Protein 1EAZ (pdb70)

Radius of gyration: 12.67 Å; Cα contacts (8 Å, |Δi|>4): 196; chains: 1; bounding box: 33×29×30 Å

B-factor: mean 29.65, std 12.25, range [13.37, 85.99]

Nearest PDB structures (foldseek):
  1eaz-assembly1_A  TM=1.010E+00  e=1.472E-19  Homo sapiens
  1fao-assembly1_A  TM=9.431E-01  e=2.900E-09  Homo sapiens
  1fb8-assembly1_A  TM=9.472E-01  e=2.540E-08  Homo sapiens
  2yry-assembly1_A  TM=8.833E-01  e=1.923E-08  Homo sapiens
  2coa-assembly1_A  TM=7.766E-01  e=2.877E-06  Homo sapiens

CATH classification: 2.30.29.30

Organism: Homo sapiens (NCBI:txid9606)

InterPro domains:
  IPR001849 Pleckstrin homology domain [PF00169] (10-112)
  IPR001849 Pleckstrin homology domain [PF00169] (192-288)
  IPR001849 Pleckstrin homology domain [PS50003] (7-112)
  IPR001849 Pleckstrin homology domain [PS50003] (191-289)
  IPR001849 Pleckstrin homology domain [SM00233] (8-114)
  IPR001849 Pleckstrin homology domain [SM00233] (192-291)
  IPR011993 PH-like domain superfamily [G3DSA:2.30.29.30] (9-110)
  IPR011993 PH-like domain superfamily [G3DSA:2.30.29.30] (180-303)
  IPR051707 Phosphoinositide-Interacting Signal Transduction Regulators [PTHR14336] (1-33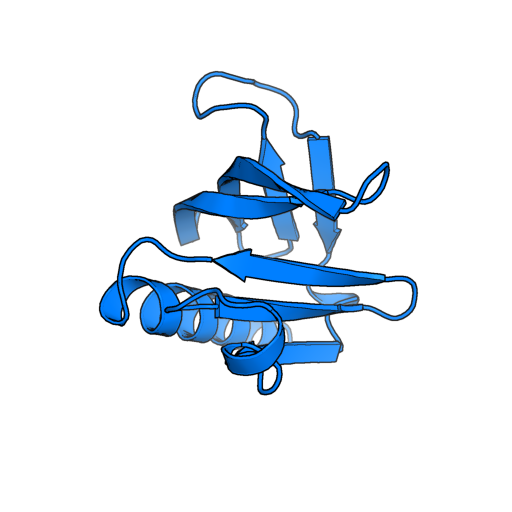2)

Structure (mmCIF, N/CA/C/O backbone):
data_1EAZ
#
_entry.id   1EAZ
#
_cell.length_a   65.017
_cell.length_b   102.796
_cell.length_c   41.471
_cell.angle_alpha   90.00
_cell.angle_beta   90.00
_cell.angle_gamma   90.00
#
_symmetry.space_group_name_H-M   'C 2 2 21'
#
loop_
_entity.id
_entity.type
_entity.pdbx_description
1 polymer 'TANDEM PH DOMAIN CONTAINING PROTEIN-1'
2 non-polymer 'CITR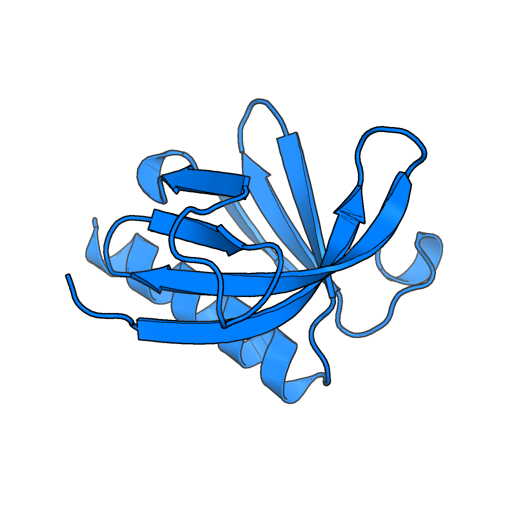IC ACID'
3 water water
#
loop_
_atom_site.group_PDB
_atom_site.id
_atom_site.type_symbol
_atom_site.label_atom_id
_atom_site.label_alt_id
_atom_site.label_comp_id
_atom_site.label_asym_id
_atom_site.label_entity_id
_atom_site.label_seq_id
_atom_site.pdbx_PDB_ins_code
_atom_site.Cartn_x
_atom_site.Cartn_y
_atom_site.Cartn_z
_atom_site.occupancy
_atom_site.B_iso_or_equiv
_atom_site.auth_seq_id
_atom_site.auth_comp_id
_atom_site.auth_asym_id
_atom_site.auth_atom_id
_atom_site.pdbx_PDB_model_num
ATOM 1 N N . SER A 1 12 ? 5.581 5.884 16.623 1.00 56.83 190 SER A N 1
ATOM 2 C CA . SER A 1 12 ? 5.697 6.493 15.301 1.00 54.92 190 SER A CA 1
ATOM 3 C C . SER A 1 12 ? 5.771 8.009 15.423 1.00 52.39 190 SER A C 1
ATOM 4 O O . SER A 1 12 ? 5.486 8.783 14.504 1.00 53.89 190 SER A O 1
ATOM 7 N N . ALA A 1 13 ? 6.174 8.480 16.612 1.00 48.06 191 ALA A N 1
ATOM 8 C CA . ALA A 1 13 ? 6.341 9.931 16.713 1.00 44.64 191 ALA A CA 1
ATOM 9 C C . ALA A 1 13 ? 7.592 10.385 15.955 1.00 40.31 191 ALA A C 1
ATOM 10 O O . ALA A 1 13 ? 8.428 9.611 15.479 1.00 38.28 191 ALA A O 1
ATOM 12 N N . VAL A 1 14 ? 7.642 11.714 15.875 1.00 35.39 192 VAL A N 1
ATOM 13 C CA . VAL A 1 14 ? 8.750 12.347 15.156 1.00 30.87 192 VAL A CA 1
ATOM 14 C C . VAL A 1 14 ? 10.049 12.221 15.932 1.00 28.92 192 VAL A C 1
ATOM 15 O O . VAL A 1 14 ? 10.139 12.458 17.144 1.00 32.58 192 VAL A O 1
ATOM 19 N N . ILE A 1 15 ? 11.100 11.834 15.218 1.00 25.18 193 ILE A N 1
ATOM 20 C CA . ILE A 1 15 ? 12.425 11.753 15.824 1.00 23.78 193 ILE A CA 1
ATOM 21 C C . ILE A 1 15 ? 13.184 13.072 15.651 1.00 22.70 193 ILE A C 1
ATOM 22 O O . ILE A 1 15 ? 13.854 13.528 16.574 1.00 25.07 193 ILE A O 1
ATOM 27 N N . LYS A 1 16 ? 13.059 13.653 14.457 1.00 20.73 194 LYS A N 1
ATOM 28 C CA . LYS A 1 16 ? 13.737 14.904 14.133 1.00 19.35 194 LYS A CA 1
ATOM 29 C C . LYS A 1 16 ? 12.948 15.626 13.044 1.00 17.19 194 LYS A C 1
ATOM 30 O O . LYS A 1 16 ? 12.458 14.992 12.109 1.00 18.78 194 LYS A O 1
ATOM 36 N N . ALA A 1 17 ? 12.855 16.932 13.187 1.00 16.97 195 ALA A N 1
ATOM 37 C CA . ALA A 1 17 ? 12.206 17.762 12.181 1.00 16.27 195 ALA A CA 1
ATOM 38 C C . ALA A 1 17 ? 12.879 19.113 12.108 1.00 16.30 195 ALA A C 1
ATOM 39 O O . ALA A 1 17 ? 13.410 19.639 13.091 1.00 19.74 195 ALA A O 1
ATOM 41 N N . GLY A 1 18 ? 12.843 19.679 10.897 1.00 15.89 196 GLY A N 1
ATOM 42 C CA . GLY A 1 18 ? 13.455 21.006 10.717 1.00 15.50 196 GLY A CA 1
ATOM 43 C C . GLY A 1 18 ? 13.569 21.336 9.252 1.00 13.96 196 GLY A C 1
ATOM 44 O O . GLY A 1 18 ? 13.456 20.449 8.386 1.00 14.30 196 GLY A O 1
ATOM 45 N N . TYR A 1 19 ? 13.871 22.602 8.981 1.00 14.45 197 TYR A N 1
ATOM 46 C CA . TYR A 1 19 ? 14.065 23.034 7.613 1.00 15.24 197 TYR A CA 1
ATOM 47 C C . TYR A 1 19 ? 15.477 22.692 7.116 1.00 15.32 197 TYR A C 1
ATOM 48 O O . TYR A 1 19 ? 16.459 22.856 7.850 1.00 15.55 197 TYR A O 1
ATOM 57 N N . CYS A 1 20 ? 15.550 22.260 5.853 1.00 14.92 198 CYS A N 1
ATOM 58 C CA . CYS A 1 20 ? 16.806 22.089 5.145 1.00 14.92 198 CYS A CA 1
ATOM 59 C C . CYS A 1 20 ? 16.569 22.613 3.724 1.00 15.35 198 CYS A C 1
ATOM 60 O O . CYS A 1 20 ? 15.409 22.792 3.334 1.00 17.54 198 CYS A O 1
ATOM 63 N N . VAL A 1 21 ? 17.595 22.848 2.956 1.00 15.86 199 VAL A N 1
ATOM 64 C CA . VAL A 1 21 ? 17.408 23.328 1.576 1.00 15.32 199 VAL A CA 1
ATOM 65 C C . VAL A 1 21 ? 17.847 22.217 0.642 1.00 16.35 199 VAL A C 1
ATOM 66 O O . VAL A 1 21 ? 18.961 21.687 0.711 1.00 17.31 199 VAL A O 1
ATOM 73 N N . LYS A 1 22 ? 16.936 21.783 -0.218 1.00 16.07 200 LYS A N 1
ATOM 74 C CA . LYS A 1 22 ? 17.176 20.584 -1.043 1.00 16.73 200 LYS A CA 1
ATOM 75 C C . LYS A 1 22 ? 17.145 20.934 -2.509 1.00 16.33 200 LYS A C 1
ATOM 76 O O . LYS A 1 22 ? 16.517 21.908 -2.951 1.00 17.08 200 LYS A O 1
ATOM 82 N N . GLN A 1 23 ? 17.831 20.133 -3.294 1.00 15.66 201 GLN A N 1
ATOM 83 C CA . GLN A 1 23 ? 17.895 20.351 -4.730 1.00 15.70 201 GLN A CA 1
ATOM 84 C C . GLN A 1 23 ? 16.654 19.805 -5.416 1.00 17.09 201 GLN A C 1
ATOM 85 O O . GLN A 1 23 ? 16.198 18.680 -5.130 1.00 19.12 201 GLN A O 1
ATOM 91 N N . GLY A 1 24 ? 16.110 20.616 -6.313 1.00 19.33 202 GLY A N 1
ATOM 92 C CA . GLY A 1 24 ? 14.870 20.254 -7.016 1.00 23.01 202 GLY A CA 1
ATOM 93 C C . GLY A 1 24 ? 15.172 19.543 -8.312 1.00 26.26 202 GLY A C 1
ATOM 94 O O . GLY A 1 24 ? 16.261 19.684 -8.879 1.00 36.17 202 GLY A O 1
ATOM 95 N N . ALA A 1 25 ? 14.236 18.739 -8.772 1.00 28.02 203 ALA A N 1
ATOM 96 C CA . ALA A 1 25 ? 14.519 17.979 -9.991 1.00 30.54 203 ALA A CA 1
ATOM 97 C C . ALA A 1 25 ? 14.293 18.809 -11.266 1.00 31.63 203 ALA A C 1
ATOM 98 O O . ALA A 1 25 ? 14.993 18.534 -12.245 1.00 36.71 203 ALA A O 1
ATOM 100 N N . VAL A 1 26 ? 13.365 19.762 -11.273 1.00 30.97 204 VAL A N 1
ATOM 101 C CA . VAL A 1 26 ? 12.943 20.349 -12.551 1.00 32.03 204 VAL A CA 1
ATOM 102 C C . VAL A 1 26 ? 14.088 21.087 -13.239 1.00 29.36 204 VAL A C 1
ATOM 103 O O . VAL A 1 26 ? 14.389 20.921 -14.416 1.00 35.33 204 VAL A O 1
ATOM 107 N N . MET A 1 27 ? 14.772 21.937 -12.506 1.00 25.09 205 MET A N 1
ATOM 108 C CA . MET A 1 27 ? 15.844 22.769 -13.035 1.00 21.04 205 MET A CA 1
ATOM 109 C C . MET A 1 27 ? 17.053 22.751 -12.102 1.00 19.16 205 MET A C 1
ATOM 110 O O . MET A 1 27 ? 18.008 23.542 -12.286 1.00 19.75 205 MET A O 1
ATOM 115 N N . LYS A 1 28 ? 17.064 21.920 -11.067 1.00 19.57 206 LYS A N 1
ATOM 116 C CA . LYS A 1 28 ? 18.138 21.774 -10.103 1.00 20.94 206 LYS A CA 1
ATOM 117 C C . LYS A 1 28 ? 18.399 23.025 -9.276 1.00 19.57 206 LYS A C 1
ATOM 118 O O . LYS A 1 28 ? 19.533 23.315 -8.852 1.00 21.42 206 LYS A O 1
ATOM 124 N N . ASN A 1 29 ? 17.312 23.771 -9.011 1.00 17.51 207 ASN A N 1
ATOM 125 C CA . ASN A 1 29 ? 17.393 24.862 -8.026 1.00 16.08 207 ASN A CA 1
ATOM 126 C C . ASN A 1 29 ? 17.248 24.301 -6.622 1.00 17.69 207 ASN A C 1
ATOM 127 O O . ASN A 1 29 ? 16.945 23.129 -6.411 1.00 22.08 207 ASN A O 1
ATOM 132 N N . TRP A 1 30 ? 17.500 25.171 -5.645 1.00 18.51 208 TRP A N 1
ATOM 133 C CA . TRP A 1 30 ? 17.549 24.756 -4.253 1.00 18.10 208 TRP A CA 1
ATOM 134 C C . TRP A 1 30 ? 16.403 25.431 -3.517 1.00 18.79 208 TRP A C 1
ATOM 135 O O . TRP A 1 30 ? 16.189 26.639 -3.710 1.00 24.72 208 TRP A O 1
ATOM 146 N N . LYS A 1 31 ? 15.684 24.654 -2.730 1.00 19.05 209 LYS A N 1
ATOM 147 C CA . LYS A 1 31 ? 14.526 25.200 -2.045 1.00 21.22 209 LYS A CA 1
ATOM 148 C C . LYS A 1 31 ? 14.430 24.767 -0.600 1.00 18.50 209 LYS A C 1
ATOM 149 O O . LYS A 1 31 ? 14.674 23.616 -0.277 1.00 16.89 209 LYS A O 1
ATOM 157 N N . ARG A 1 32 ? 14.038 25.729 0.235 1.00 17.98 210 ARG A N 1
ATOM 158 C CA . ARG A 1 32 ? 13.842 25.381 1.652 1.00 17.79 210 ARG A CA 1
ATOM 159 C C . ARG A 1 32 ? 12.579 24.575 1.844 1.00 16.62 210 ARG A C 1
ATOM 160 O O . ARG A 1 32 ? 11.504 25.021 1.412 1.00 20.55 210 ARG A O 1
ATOM 168 N N . ARG A 1 33 ? 12.730 23.385 2.451 1.00 15.34 211 ARG A N 1
ATOM 169 C CA . ARG A 1 33 ? 11.607 22.499 2.709 1.00 15.17 211 ARG A CA 1
ATOM 170 C C . ARG A 1 33 ? 11.698 22.015 4.152 1.00 14.69 211 ARG A C 1
ATOM 171 O O . ARG A 1 33 ? 12.769 22.016 4.755 1.00 15.04 211 ARG A O 1
ATOM 179 N N . TYR A 1 34 ? 10.550 21.608 4.707 1.00 15.01 212 TYR A N 1
ATOM 180 C CA . TYR A 1 34 ? 10.503 21.141 6.088 1.00 14.62 212 TYR A CA 1
ATOM 181 C C . TYR A 1 34 ? 10.615 19.626 6.119 1.00 14.04 212 TYR A C 1
ATOM 182 O O . TYR A 1 34 ? 9.752 18.950 5.564 1.00 16.28 212 TYR A O 1
ATOM 191 N N . PHE A 1 35 ? 11.670 19.135 6.715 1.00 14.27 213 PHE A N 1
ATOM 192 C CA . PHE A 1 35 ? 11.927 17.693 6.770 1.00 14.15 213 PHE A CA 1
ATOM 193 C C . PHE A 1 35 ? 11.453 17.106 8.102 1.00 14.31 213 PHE A C 1
ATOM 194 O O . PHE A 1 35 ? 11.544 17.760 9.145 1.00 16.58 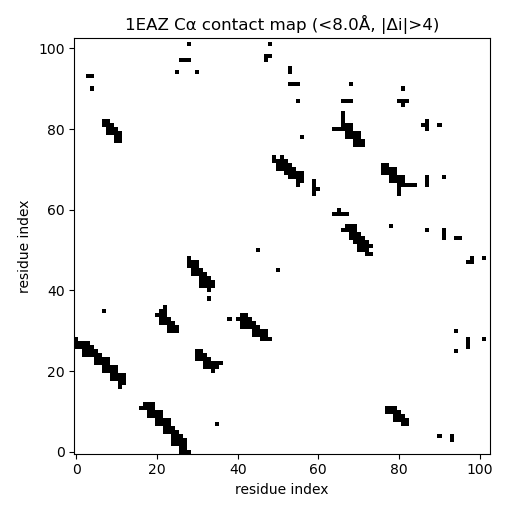213 PHE A O 1
ATOM 202 N N . GLN A 1 36 ? 10.972 15.863 8.043 1.00 15.31 214 GLN A N 1
ATOM 203 C CA . GLN A 1 36 ? 10.450 15.152 9.186 1.00 16.72 214 GLN A CA 1
ATOM 204 C C . GLN A 1 36 ? 10.858 13.683 9.143 1.00 16.94 214 GLN A C 1
ATOM 205 O O . GLN A 1 36 ? 10.530 13.027 8.146 1.00 19.61 214 GLN A O 1
ATOM 216 N N . LEU A 1 37 ? 11.536 13.221 10.167 1.00 17.75 215 LEU A N 1
ATOM 217 C CA . LEU A 1 37 ? 11.959 11.828 10.274 1.00 18.02 215 LEU A CA 1
ATOM 218 C C . LEU A 1 37 ? 11.168 11.156 11.364 1.00 19.64 215 LEU A C 1
ATOM 219 O O . LEU A 1 37 ? 11.073 11.704 12.467 1.00 21.34 215 LEU A O 1
ATOM 224 N N . ASP A 1 38 ? 10.608 9.996 11.063 1.00 21.87 216 ASP A N 1
ATOM 225 C CA . ASP A 1 38 ? 10.039 9.159 12.119 1.00 25.38 216 ASP A CA 1
ATOM 226 C C . ASP A 1 38 ? 10.658 7.761 12.019 1.00 26.69 216 ASP A C 1
ATOM 227 O O . ASP A 1 38 ? 11.633 7.588 11.308 1.00 26.09 216 ASP A O 1
ATOM 232 N N . GLU A 1 39 ? 10.077 6.803 12.744 1.00 29.59 217 GLU A N 1
ATOM 233 C CA . GLU A 1 39 ? 10.807 5.517 12.788 1.00 31.83 217 GLU A CA 1
ATOM 234 C C . GLU A 1 39 ? 10.824 4.788 11.454 1.00 30.96 217 GLU A C 1
ATOM 235 O O . GLU A 1 39 ? 11.635 3.858 11.308 1.00 32.47 217 GLU A O 1
ATOM 244 N N . ASN A 1 40 ? 9.960 5.156 10.502 1.00 29.91 218 ASN A N 1
ATOM 245 C CA . ASN A 1 40 ? 9.867 4.389 9.255 1.00 30.36 218 ASN A CA 1
ATOM 246 C C . ASN A 1 40 ? 10.130 5.172 7.993 1.00 25.95 218 ASN A C 1
ATOM 247 O O . ASN A 1 40 ? 10.330 4.597 6.933 1.00 25.15 218 ASN A O 1
ATOM 252 N N . THR A 1 41 ? 10.087 6.513 8.074 1.00 23.80 219 THR A N 1
ATOM 253 C CA . THR A 1 41 ? 10.149 7.349 6.904 1.00 22.33 219 THR A CA 1
ATOM 254 C C . THR A 1 41 ? 10.894 8.667 7.184 1.00 19.30 219 THR A C 1
ATOM 255 O O . THR A 1 41 ? 10.939 9.145 8.310 1.00 20.69 219 THR A O 1
ATOM 259 N N . ILE A 1 42 ? 11.439 9.236 6.092 1.00 18.70 220 ILE A N 1
ATOM 260 C CA . ILE A 1 42 ? 11.786 10.641 6.112 1.00 18.69 220 ILE A CA 1
ATOM 261 C C . ILE A 1 42 ? 11.033 11.286 4.963 1.00 19.99 220 ILE A C 1
ATOM 262 O O . ILE A 1 42 ? 11.042 10.828 3.820 1.00 21.22 220 ILE A O 1
ATOM 267 N N . GLY A 1 43 ? 10.326 12.366 5.294 1.00 20.37 221 GLY A N 1
ATOM 268 C CA . GLY A 1 43 ? 9.554 13.075 4.265 1.00 21.16 221 GLY A CA 1
ATOM 269 C C . GLY A 1 43 ? 9.836 14.559 4.353 1.00 18.54 221 GLY A C 1
ATOM 270 O O . GLY A 1 43 ? 10.420 15.082 5.327 1.00 19.01 221 GLY A O 1
ATOM 271 N N . TYR A 1 44 ? 9.420 15.256 3.300 1.00 16.85 222 TYR A N 1
ATOM 272 C CA . TYR A 1 44 ? 9.521 16.715 3.374 1.00 16.44 222 TYR A CA 1
ATOM 273 C C . TYR A 1 44 ? 8.221 17.337 2.875 1.00 16.89 222 TYR A C 1
ATOM 274 O O . TYR A 1 44 ? 7.472 16.733 2.096 1.00 18.99 222 TYR A O 1
ATOM 283 N N . PHE A 1 45 ? 8.032 18.539 3.410 1.00 16.71 223 PHE A N 1
ATOM 284 C CA . PHE A 1 45 ? 6.815 19.317 3.249 1.00 18.24 223 PHE A CA 1
ATOM 285 C C . PHE A 1 45 ? 7.150 20.714 2.737 1.00 18.27 223 PHE A C 1
ATOM 286 O O . PHE A 1 45 ? 8.282 21.196 2.909 1.00 18.50 223 PHE A O 1
ATOM 294 N N . LYS A 1 46 ? 6.182 21.362 2.119 1.00 20.33 224 LYS A N 1
ATOM 295 C CA . LYS A 1 46 ? 6.418 22.744 1.661 1.00 22.12 224 LYS A CA 1
ATOM 296 C C . LYS A 1 46 ? 6.867 23.664 2.796 1.00 23.32 224 LYS A C 1
ATOM 297 O O . LYS A 1 46 ? 7.748 24.515 2.608 1.00 25.85 224 LYS A O 1
ATOM 303 N N . SER A 1 47 ? 6.266 23.494 3.976 1.00 22.08 225 SER A N 1
ATOM 304 C CA . SER A 1 47 ? 6.580 24.242 5.195 1.00 23.74 225 SER A CA 1
ATOM 305 C C . SER A 1 47 ? 6.133 23.436 6.398 1.00 24.03 225 SER A C 1
ATOM 306 O O . SER A 1 47 ? 5.515 22.364 6.281 1.00 23.46 225 SER A O 1
ATOM 3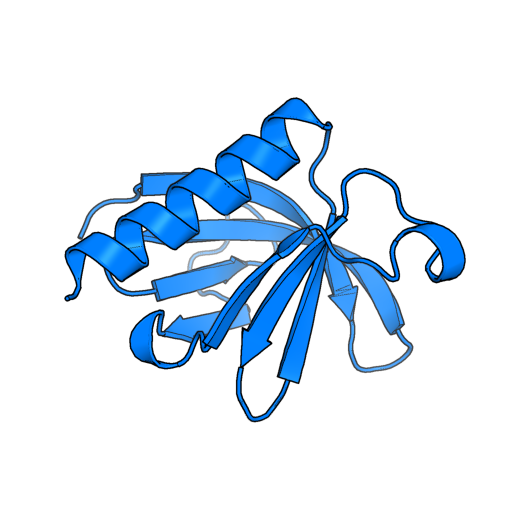09 N N . GLU A 1 48 ? 6.425 23.958 7.584 1.00 24.05 226 GLU A N 1
ATOM 310 C CA . GLU A 1 48 ? 6.026 23.313 8.818 1.00 24.93 226 GLU A CA 1
ATOM 311 C C . GLU A 1 48 ? 4.521 23.276 9.011 1.00 26.76 226 GLU A C 1
ATOM 312 O O . GLU A 1 48 ? 3.992 22.510 9.827 1.00 31.39 226 GLU A O 1
ATOM 318 N N . LEU A 1 49 ? 3.774 24.103 8.271 1.00 28.94 227 LEU A N 1
ATOM 319 C CA . LEU A 1 49 ? 2.335 24.162 8.478 1.00 31.01 227 LEU A CA 1
ATOM 320 C C . LEU A 1 49 ? 1.570 23.102 7.707 1.00 30.69 227 LEU A C 1
ATOM 321 O O . LEU A 1 49 ? 0.465 22.756 8.135 1.00 33.63 227 LEU A O 1
ATOM 326 N N . GLU A 1 50 ? 2.165 22.640 6.609 1.00 29.16 228 GLU A N 1
ATOM 327 C CA . GLU A 1 50 ? 1.422 21.759 5.708 1.00 30.92 228 GLU A CA 1
ATOM 328 C C . GLU A 1 50 ? 1.085 20.416 6.336 1.00 32.97 228 GLU A C 1
ATOM 329 O O . GLU A 1 50 ? 1.863 19.800 7.068 1.00 33.36 228 GLU A O 1
ATOM 339 N N . LYS A 1 51 ? -0.134 19.961 6.017 1.00 33.57 229 LYS A N 1
ATOM 340 C CA . LYS A 1 51 ? -0.531 18.685 6.603 1.00 36.41 229 LYS A CA 1
ATOM 341 C C . LYS A 1 51 ? -0.018 17.526 5.770 1.00 33.58 229 LYS A C 1
ATOM 342 O O . LYS A 1 51 ? 0.271 16.460 6.309 1.00 37.12 229 LYS A O 1
ATOM 348 N N . GLU A 1 52 ? 0.093 17.714 4.466 1.00 30.84 230 GLU A N 1
ATOM 349 C CA . GLU A 1 52 ? 0.481 16.612 3.592 1.00 31.89 230 GLU A CA 1
ATOM 350 C C . GLU A 1 52 ? 1.893 16.810 3.066 1.00 28.41 230 GLU A C 1
ATOM 351 O O . GLU A 1 52 ? 2.191 17.917 2.654 1.00 27.47 230 GLU A O 1
ATOM 357 N N . PRO A 1 53 ? 2.724 15.776 3.079 1.00 26.68 231 PRO A N 1
ATOM 358 C CA . PRO A 1 53 ? 4.080 15.952 2.542 1.00 23.82 231 PRO A CA 1
ATOM 359 C C . PRO A 1 53 ? 4.126 16.031 1.017 1.00 24.10 231 PRO A C 1
ATOM 360 O O . PRO A 1 53 ? 3.219 15.600 0.300 1.00 29.95 231 PRO A O 1
ATOM 364 N N . LEU A 1 54 ? 5.217 16.595 0.509 1.00 22.66 232 LEU A N 1
ATOM 365 C CA . LEU A 1 54 ? 5.506 16.603 -0.926 1.00 22.49 232 LEU A CA 1
ATOM 366 C C . LEU A 1 54 ? 6.045 15.248 -1.335 1.00 22.14 232 LEU A C 1
ATOM 367 O O . LEU A 1 54 ? 5.766 14.747 -2.431 1.00 24.82 232 LEU A O 1
ATOM 372 N N . ARG A 1 55 ? 6.846 14.642 -0.465 1.00 21.35 233 ARG A N 1
ATOM 373 C CA . ARG A 1 55 ? 7.417 13.321 -0.768 1.00 21.94 233 ARG A CA 1
ATOM 374 C C . ARG A 1 55 ? 7.699 12.574 0.527 1.00 19.89 233 ARG A C 1
ATOM 375 O O . ARG A 1 55 ? 8.128 13.220 1.488 1.00 20.49 233 ARG A O 1
ATOM 383 N N . VAL A 1 56 ? 7.472 11.267 0.522 1.00 21.05 234 VAL A N 1
ATOM 384 C CA . VAL A 1 56 ? 7.872 10.405 1.627 1.00 21.92 234 VAL A CA 1
ATOM 385 C C . VAL A 1 56 ? 8.869 9.399 1.122 1.00 21.67 234 VAL A C 1
ATOM 386 O O . VAL A 1 56 ? 8.628 8.783 0.061 1.00 26.32 234 VAL A O 1
ATOM 390 N N . ILE A 1 57 ? 9.955 9.258 1.843 1.00 20.34 235 ILE A N 1
ATOM 391 C CA . ILE A 1 57 ? 10.983 8.285 1.499 1.00 21.05 235 ILE A CA 1
ATOM 392 C C . ILE A 1 57 ? 10.995 7.227 2.583 1.00 20.54 235 ILE A C 1
ATOM 393 O O . ILE A 1 57 ? 11.367 7.460 3.730 1.00 22.45 235 ILE A O 1
ATOM 398 N N . PRO A 1 58 ? 10.604 6.016 2.289 1.00 23.14 236 PRO A N 1
ATOM 399 C CA . PRO A 1 58 ? 10.696 4.955 3.291 1.00 23.97 236 PRO A CA 1
ATOM 400 C C . PRO A 1 58 ? 12.165 4.683 3.629 1.00 23.18 236 PRO A C 1
ATOM 401 O O . PRO A 1 58 ? 13.033 4.579 2.769 1.00 22.92 236 PRO A O 1
ATOM 405 N N . LEU A 1 59 ? 12.500 4.571 4.905 1.00 23.30 237 LEU A N 1
ATOM 406 C CA . LEU A 1 59 ? 13.882 4.353 5.308 1.00 22.75 237 LEU A CA 1
ATOM 407 C C . LEU A 1 59 ? 14.395 3.040 4.758 1.00 22.07 237 LEU A C 1
ATOM 408 O O . LEU A 1 59 ? 15.593 2.916 4.526 1.00 22.91 237 LEU A O 1
ATOM 413 N N . LYS A 1 60 ? 13.513 2.036 4.550 1.00 23.47 238 LYS A N 1
ATOM 414 C CA . LYS A 1 60 ? 13.946 0.760 4.004 1.00 24.93 238 LYS A CA 1
ATOM 415 C C . LYS A 1 60 ? 14.478 0.890 2.580 1.00 23.62 238 LYS A C 1
ATOM 416 O O . LYS A 1 60 ? 15.178 0.000 2.110 1.00 25.29 238 LYS A O 1
ATOM 424 N N . GLU A 1 61 ? 14.167 2.007 1.920 1.00 24.02 239 GLU A N 1
ATOM 425 C CA . GLU A 1 61 ? 14.629 2.259 0.555 1.00 23.02 239 GLU A CA 1
ATOM 426 C C . GLU A 1 61 ? 15.877 3.125 0.565 1.00 22.35 239 GLU A C 1
ATOM 427 O O . GLU A 1 61 ? 16.390 3.468 -0.508 1.00 23.15 239 GLU A O 1
ATOM 433 N N . VAL A 1 62 ? 16.370 3.477 1.753 1.00 22.16 240 VAL A N 1
ATOM 434 C CA . VAL A 1 62 ? 17.592 4.300 1.847 1.00 20.78 240 VAL A CA 1
ATOM 435 C C . VAL A 1 62 ? 18.835 3.391 1.892 1.00 22.35 240 VAL A C 1
ATOM 436 O O . VAL A 1 62 ? 19.015 2.617 2.830 1.00 24.58 240 VAL A O 1
ATOM 440 N N . HIS A 1 63 ? 19.662 3.497 0.858 1.00 22.88 241 HIS A N 1
ATOM 441 C CA . HIS A 1 63 ? 20.864 2.686 0.749 1.00 24.02 241 HIS A CA 1
ATOM 442 C C . HIS A 1 63 ? 22.004 3.345 1.505 1.00 25.03 241 HIS A C 1
ATOM 443 O O . HIS A 1 63 ? 22.837 2.658 2.096 1.00 28.89 241 HIS A O 1
ATOM 450 N N . LYS A 1 64 ? 22.088 4.679 1.525 1.00 24.57 242 LYS A N 1
ATOM 451 C CA . LYS A 1 64 ? 23.098 5.432 2.263 1.00 24.90 242 LYS A CA 1
ATOM 452 C C . LYS A 1 64 ? 22.553 6.771 2.713 1.00 21.68 242 LYS A C 1
ATOM 453 O O . LYS A 1 64 ? 21.742 7.384 1.979 1.00 21.96 242 LYS A O 1
ATOM 459 N N . VAL A 1 65 ? 22.993 7.245 3.868 1.00 20.61 243 VAL A N 1
ATOM 460 C CA . VAL A 1 65 ? 22.815 8.635 4.279 1.00 20.85 243 VAL A CA 1
ATOM 461 C C . VAL A 1 65 ? 24.171 9.107 4.775 1.00 21.31 243 VAL A C 1
ATOM 462 O O . VAL A 1 65 ? 24.813 8.510 5.652 1.00 24.65 243 VAL A O 1
ATOM 469 N N . GLN A 1 66 ? 24.671 10.190 4.177 1.00 21.27 244 GLN A N 1
ATOM 470 C CA . GLN A 1 66 ? 26.069 10.523 4.429 1.00 22.78 244 GLN A CA 1
ATOM 471 C C . GLN A 1 66 ? 26.365 11.933 3.940 1.00 22.13 244 GLN A C 1
ATOM 472 O O . GLN A 1 66 ? 25.626 12.506 3.139 1.00 21.20 244 GLN A O 1
ATOM 478 N N . GLU A 1 67 ? 27.475 12.498 4.390 1.00 23.01 245 GLU A N 1
ATOM 479 C CA . GLU A 1 67 ? 27.972 13.741 3.839 1.00 23.76 245 GLU A CA 1
ATOM 480 C C . GLU A 1 67 ? 28.158 13.625 2.326 1.00 25.04 245 GLU A C 1
ATOM 481 O O . GLU A 1 67 ? 28.645 12.602 1.839 1.00 27.71 245 GLU A O 1
ATOM 492 N N . CYS A 1 68 ? 27.802 14.684 1.591 1.00 25.16 246 CYS A N 1
ATOM 493 C CA . CYS A 1 68 ? 27.887 14.569 0.136 1.00 26.20 246 CYS A CA 1
ATOM 494 C C . CYS A 1 68 ? 29.288 14.937 -0.317 1.00 27.99 246 CYS A C 1
ATOM 495 O O . CYS A 1 68 ? 29.767 16.063 -0.127 1.00 32.42 246 CYS A O 1
ATOM 498 N N . LYS A 1 69 ? 30.009 13.988 -0.934 1.00 30.69 247 LYS A N 1
ATOM 499 C CA . LYS A 1 69 ? 31.387 14.289 -1.330 1.00 34.72 247 LYS A CA 1
ATOM 500 C C . LYS A 1 69 ? 31.466 15.247 -2.518 1.00 36.20 247 LYS A C 1
ATOM 501 O O . LYS A 1 69 ? 32.541 15.684 -2.911 1.00 40.58 247 LYS A O 1
ATOM 507 N N . GLN A 1 70 ? 30.334 15.607 -3.110 1.00 36.37 248 GLN A N 1
ATOM 508 C CA . GLN A 1 70 ? 30.261 16.518 -4.245 1.00 37.18 248 GLN A CA 1
ATOM 509 C C . GLN A 1 70 ? 29.866 17.919 -3.773 1.00 37.21 248 GLN A C 1
ATOM 510 O O . GLN A 1 70 ? 29.554 18.730 -4.652 1.00 38.45 248 GLN A O 1
ATOM 516 N N . SER A 1 71 ? 29.894 18.138 -2.460 1.00 36.25 249 SER A N 1
ATOM 517 C CA . SER A 1 71 ? 29.543 19.402 -1.825 1.00 36.53 249 SER A CA 1
ATOM 518 C C . SER A 1 71 ? 30.364 20.534 -2.417 1.00 36.69 249 SER A C 1
ATOM 519 O O . SER A 1 71 ? 29.863 21.635 -2.693 1.00 34.51 249 SER A O 1
ATOM 524 N N . ASP A 1 72 ? 31.652 20.294 -2.656 1.00 38.64 250 ASP A N 1
ATOM 525 C CA . ASP A 1 72 ? 32.421 21.404 -3.239 1.00 41.19 250 ASP A CA 1
ATOM 526 C C . ASP A 1 72 ? 31.972 21.792 -4.632 1.00 39.28 250 ASP A C 1
ATOM 527 O O . ASP A 1 72 ? 31.726 22.972 -4.932 1.00 42.28 250 ASP A O 1
ATOM 532 N N . ILE A 1 73 ? 31.840 20.827 -5.537 1.00 39.32 251 ILE A N 1
ATOM 533 C CA . ILE A 1 73 ? 31.356 21.122 -6.877 1.00 38.60 251 ILE A CA 1
ATOM 534 C C . ILE A 1 73 ? 29.940 21.677 -6.909 1.00 36.05 251 ILE A C 1
ATOM 535 O O . ILE A 1 73 ? 29.640 22.469 -7.814 1.00 40.66 251 ILE A O 1
ATOM 540 N N . MET A 1 74 ? 29.052 21.292 -5.985 1.00 32.96 252 MET A N 1
ATOM 541 C CA . MET A 1 74 ? 27.673 21.793 -6.019 1.00 32.37 252 MET A CA 1
ATOM 542 C C . MET A 1 74 ? 27.529 23.128 -5.315 1.00 32.66 252 MET A C 1
ATOM 543 O O . MET A 1 74 ? 26.472 23.767 -5.212 1.00 32.59 252 MET A O 1
ATOM 548 N N . MET A 1 75 ? 28.687 23.534 -4.802 1.00 32.39 253 MET A N 1
ATOM 549 C CA . MET A 1 75 ? 28.828 24.816 -4.161 1.00 34.19 253 MET A CA 1
ATOM 550 C C . MET A 1 75 ? 27.896 24.993 -2.985 1.00 31.82 253 MET A C 1
ATOM 551 O O . MET A 1 75 ? 27.307 26.062 -2.851 1.00 36.91 253 MET A O 1
ATOM 559 N N . ARG A 1 76 ? 27.776 23.948 -2.160 1.00 28.76 254 ARG A N 1
ATOM 560 C CA . ARG A 1 76 ? 26.837 24.014 -1.034 1.00 25.65 254 ARG A CA 1
ATOM 561 C C . ARG A 1 76 ? 27.521 23.447 0.209 1.00 25.20 254 ARG A C 1
ATOM 562 O O . ARG A 1 76 ? 27.817 22.256 0.222 1.00 28.32 254 ARG A O 1
ATOM 570 N N . ASP A 1 77 ? 27.734 24.285 1.206 1.00 25.35 255 ASP A N 1
ATOM 571 C CA . ASP A 1 77 ? 28.257 23.819 2.479 1.00 26.38 255 ASP A CA 1
ATOM 572 C C . ASP A 1 77 ? 27.220 23.031 3.270 1.00 24.04 255 ASP A C 1
ATOM 573 O O . ASP A 1 77 ? 26.032 23.249 3.080 1.00 23.66 255 ASP A O 1
ATOM 578 N N . ASN A 1 78 ? 27.651 22.144 4.138 1.00 23.36 256 ASN A N 1
ATOM 579 C CA . ASN A 1 78 ? 26.775 21.433 5.067 1.00 22.13 256 ASN A CA 1
ATOM 580 C C . ASN A 1 78 ? 25.746 20.545 4.364 1.00 20.90 256 ASN A C 1
ATOM 581 O O . ASN A 1 78 ? 24.587 20.407 4.774 1.00 19.19 256 ASN A O 1
ATOM 586 N N . LEU A 1 79 ? 26.203 19.945 3.284 1.00 20.22 257 LEU A N 1
ATOM 587 C CA . LEU A 1 79 ? 25.373 19.175 2.390 1.00 18.95 257 LEU A CA 1
ATOM 588 C C . LEU A 1 79 ? 25.468 17.680 2.684 1.00 18.86 257 LEU A C 1
ATOM 589 O O . LEU A 1 79 ? 26.592 17.123 2.645 1.00 21.67 257 LEU A O 1
ATOM 594 N N . PHE A 1 80 ? 24.343 17.030 2.952 1.00 18.87 258 PHE A N 1
ATOM 595 C CA . PHE A 1 80 ? 24.327 15.552 3.013 1.00 17.88 258 PHE A CA 1
ATOM 596 C C . PHE A 1 80 ? 23.464 15.028 1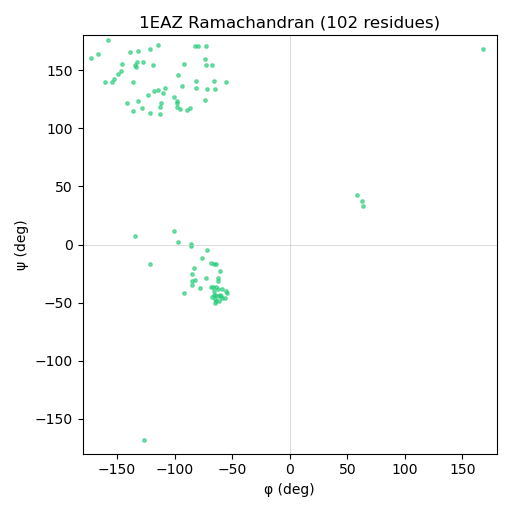.872 1.00 17.15 258 PHE A C 1
ATOM 597 O O . PHE A 1 80 ? 22.783 15.768 1.169 1.00 17.95 258 PHE A O 1
ATOM 605 N N . GLU A 1 81 ? 23.528 13.692 1.726 1.00 17.16 259 GLU A N 1
ATOM 606 C CA . GLU A 1 81 ? 22.715 13.063 0.676 1.00 17.74 259 GLU A CA 1
ATOM 607 C C . GLU A 1 81 ? 22.000 11.852 1.230 1.00 17.08 259 GLU A C 1
ATOM 608 O O . GLU A 1 81 ? 22.484 11.225 2.165 1.00 18.86 259 GLU A O 1
ATOM 614 N N . ILE A 1 82 ? 20.871 11.560 0.606 1.00 16.75 260 ILE A N 1
ATOM 615 C CA . ILE A 1 82 ? 20.070 10.363 0.909 1.00 17.27 260 ILE A CA 1
ATOM 616 C C . ILE A 1 82 ? 19.979 9.581 -0.394 1.00 18.28 260 ILE A C 1
ATOM 617 O O . ILE A 1 82 ? 19.362 10.064 -1.359 1.00 18.28 260 ILE A O 1
ATOM 622 N N . VAL A 1 83 ? 20.610 8.387 -0.415 1.00 18.12 261 VAL A N 1
ATOM 623 C CA . VAL A 1 83 ? 20.703 7.645 -1.671 1.00 19.95 261 VAL A CA 1
ATOM 624 C C . VAL A 1 83 ? 19.611 6.603 -1.723 1.00 19.48 261 VAL A C 1
ATOM 625 O O . VAL A 1 83 ? 19.571 5.736 -0.835 1.00 22.32 261 VAL A O 1
ATOM 629 N N . THR A 1 84 ? 18.755 6.662 -2.742 1.00 20.58 262 THR A N 1
ATOM 630 C CA . THR A 1 84 ? 17.790 5.588 -3.006 1.00 21.58 262 THR A CA 1
ATOM 631 C C . THR A 1 84 ? 18.048 5.068 -4.423 1.00 22.67 262 THR A C 1
ATOM 632 O O . THR A 1 84 ? 18.792 5.698 -5.200 1.00 24.03 262 THR A O 1
ATOM 636 N N . THR A 1 85 ? 17.460 3.940 -4.822 1.00 24.28 263 THR A N 1
ATOM 637 C CA . THR A 1 85 ? 17.748 3.453 -6.168 1.00 27.65 263 THR A CA 1
ATOM 638 C C . THR A 1 85 ? 17.372 4.470 -7.252 1.00 28.90 263 THR A C 1
ATOM 639 O O . THR A 1 85 ? 18.145 4.743 -8.176 1.00 32.23 263 THR A O 1
ATOM 643 N N . SER A 1 86 ? 16.190 5.062 -7.156 1.00 29.66 264 SER A N 1
ATOM 644 C CA . SER A 1 86 ? 15.729 5.914 -8.243 1.00 30.61 264 SER A CA 1
ATOM 645 C C . SER A 1 86 ? 16.278 7.336 -8.184 1.00 28.06 264 SER A C 1
ATOM 646 O O . SER A 1 86 ? 16.265 8.029 -9.216 1.00 31.02 264 SER A O 1
ATOM 649 N N . ARG A 1 87 ? 16.729 7.762 -7.007 1.00 24.87 265 ARG A N 1
ATOM 650 C CA . ARG A 1 87 ? 17.109 9.153 -6.839 1.00 23.38 265 ARG A CA 1
ATOM 651 C C . ARG A 1 87 ? 18.019 9.346 -5.635 1.00 21.19 265 ARG A C 1
ATOM 652 O O . ARG A 1 87 ? 17.821 8.800 -4.555 1.00 22.06 265 ARG A O 1
ATOM 660 N N . THR A 1 88 ? 19.023 10.213 -5.821 1.00 21.49 266 THR A N 1
ATOM 661 C CA . THR A 1 88 ? 19.784 10.701 -4.671 1.00 20.67 266 THR A CA 1
ATOM 662 C C . THR A 1 88 ? 19.265 12.089 -4.334 1.00 18.66 266 THR A C 1
ATOM 663 O O . THR A 1 88 ? 19.201 12.967 -5.209 1.00 21.71 266 THR A O 1
ATOM 667 N N . PHE A 1 89 ? 18.884 12.298 -3.091 1.00 17.12 267 PHE A N 1
ATOM 668 C CA . PHE A 1 89 ? 18.431 13.595 -2.616 1.00 16.85 267 PHE A CA 1
ATOM 669 C C . PHE A 1 89 ? 19.590 14.369 -2.014 1.00 15.86 267 PHE A C 1
ATOM 670 O O . PHE A 1 89 ? 20.347 13.768 -1.223 1.00 18.68 267 PHE A O 1
ATOM 678 N N . TYR A 1 90 ? 19.676 15.655 -2.341 1.00 16.20 268 TYR A N 1
ATOM 679 C CA . TYR A 1 90 ? 20.801 16.478 -1.858 1.00 16.28 268 TYR A CA 1
ATOM 680 C C . TYR A 1 90 ? 20.202 17.493 -0.894 1.00 15.18 268 TYR A C 1
ATOM 681 O O . TYR A 1 90 ? 19.346 18.262 -1.318 1.00 16.38 268 TYR A O 1
ATOM 690 N N . VAL A 1 91 ? 20.616 17.443 0.360 1.00 15.34 269 VAL A N 1
ATOM 691 C CA . VAL A 1 91 ? 19.940 18.154 1.445 1.00 14.73 269 VAL A CA 1
ATOM 692 C C . VAL A 1 91 ? 20.969 18.975 2.219 1.00 15.52 269 VAL A C 1
ATOM 693 O O . VAL A 1 91 ? 21.893 18.442 2.828 1.00 16.49 269 VAL A O 1
ATOM 697 N N . GLN A 1 92 ? 20.783 20.304 2.196 1.00 16.04 270 GLN A N 1
ATOM 698 C CA . GLN A 1 92 ? 21.694 21.210 2.890 1.00 16.42 270 GLN A CA 1
ATOM 699 C C . GLN A 1 92 ? 21.125 21.605 4.240 1.00 16.16 270 GLN A C 1
ATOM 700 O O . GLN A 1 92 ? 20.038 22.191 4.328 1.00 17.29 270 GLN A O 1
ATOM 706 N N . ALA A 1 93 ? 21.830 21.253 5.311 1.00 16.14 271 ALA A N 1
ATOM 707 C CA . ALA A 1 93 ? 21.451 21.680 6.657 1.00 16.59 271 ALA A CA 1
ATOM 708 C C . ALA A 1 93 ? 21.901 23.118 6.905 1.00 18.17 271 ALA A C 1
ATOM 709 O O . ALA A 1 93 ? 22.624 23.711 6.105 1.00 18.67 271 ALA A O 1
ATOM 711 N N . ASP A 1 94 ? 21.436 23.669 8.040 1.00 18.64 272 ASP A N 1
ATOM 712 C CA . ASP A 1 94 ? 21.672 25.093 8.294 1.00 19.44 272 ASP A CA 1
ATOM 713 C C . ASP A 1 94 ? 23.020 25.386 8.956 1.00 21.24 272 ASP A C 1
ATOM 714 O O . ASP A 1 94 ? 23.350 26.541 9.240 1.00 22.29 272 ASP A O 1
ATOM 719 N N . SER A 1 95 ? 23.789 24.342 9.200 1.00 21.09 273 SER A N 1
ATOM 720 C CA . SE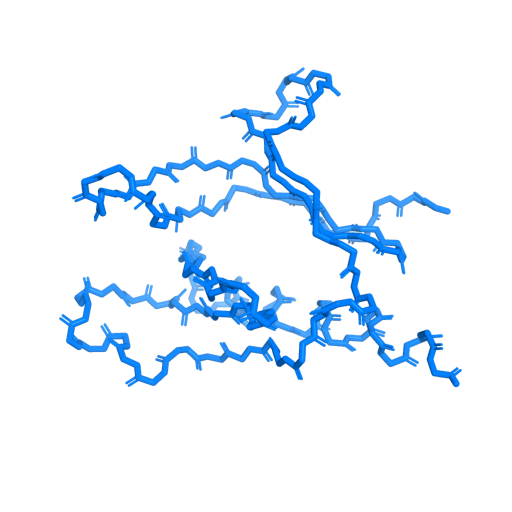R A 1 95 ? 25.042 24.423 9.943 1.00 22.81 273 SER A CA 1
ATOM 721 C C . SER A 1 95 ? 25.748 23.077 9.864 1.00 24.16 273 SER A C 1
ATOM 722 O O . SER A 1 95 ? 25.124 22.037 9.603 1.00 22.58 273 SER A O 1
ATOM 725 N N . PRO A 1 96 ? 27.043 23.053 10.125 1.00 26.63 274 PRO A N 1
ATOM 726 C CA . PRO A 1 96 ? 27.692 21.754 10.213 1.00 27.87 274 PRO A CA 1
ATOM 727 C C . PRO A 1 96 ? 27.051 20.905 11.304 1.00 27.15 274 PRO A C 1
ATOM 728 O O . PRO A 1 96 ? 26.911 19.690 11.108 1.00 27.01 274 PRO A O 1
ATOM 732 N N . GLU A 1 97 ? 26.689 21.561 12.422 1.00 27.80 275 G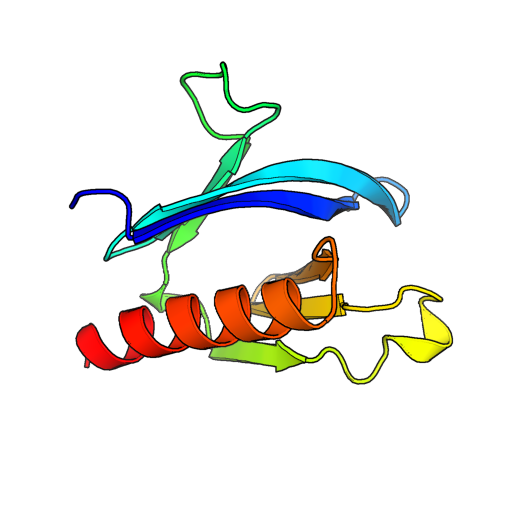LU A N 1
ATOM 733 C CA . GLU A 1 97 ? 26.107 20.779 13.527 1.00 28.29 275 GLU A CA 1
ATOM 734 C C . GLU A 1 97 ? 24.821 20.088 13.102 1.00 25.41 275 GLU A C 1
ATOM 735 O O . GLU A 1 97 ? 24.568 18.915 13.414 1.00 26.55 275 GLU A O 1
ATOM 741 N N . GLU A 1 98 ? 23.9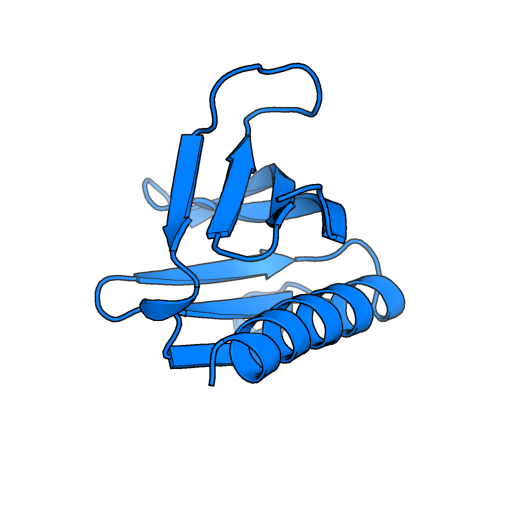72 20.827 12.372 1.00 22.31 276 GLU A N 1
ATOM 742 C CA . GLU A 1 98 ? 22.721 20.195 11.941 1.00 20.22 276 GLU A CA 1
ATOM 743 C C . GLU A 1 98 ? 22.929 19.182 10.848 1.00 18.53 276 GLU A C 1
ATOM 744 O O . GLU A 1 98 ? 22.149 18.223 10.771 1.00 19.40 276 GLU A O 1
ATOM 750 N N . MET A 1 99 ? 23.956 19.346 10.002 1.00 20.24 277 MET A N 1
ATOM 751 C CA . MET A 1 99 ? 24.219 18.289 9.009 1.00 19.56 277 MET A CA 1
ATOM 752 C C . MET A 1 99 ? 24.543 16.987 9.728 1.00 21.63 277 MET A C 1
ATOM 753 O O . MET A 1 99 ? 23.984 15.919 9.419 1.00 20.87 277 MET A O 1
ATOM 758 N N . HIS A 1 100 ? 25.457 17.043 10.709 1.00 24.84 278 HIS A N 1
ATOM 759 C CA . HIS A 1 100 ? 25.789 15.823 11.468 1.00 26.09 278 HIS A CA 1
ATOM 760 C C . HIS A 1 100 ? 24.582 15.291 12.223 1.00 24.71 278 HIS A C 1
ATOM 761 O O . HIS A 1 100 ? 24.372 14.066 12.299 1.00 26.36 278 HIS A O 1
ATOM 768 N N . SER A 1 101 ? 23.749 16.189 12.780 1.00 24.49 279 SER A N 1
ATOM 769 C CA . SER A 1 101 ? 22.568 15.731 13.535 1.00 23.54 279 SER A CA 1
ATOM 770 C C . SER A 1 101 ? 21.618 14.949 12.633 1.00 21.01 279 SER A C 1
ATOM 771 O O . SER A 1 101 ? 21.077 13.906 13.015 1.00 22.61 279 SER A O 1
ATOM 774 N N . TRP A 1 102 ? 21.387 15.470 11.423 1.00 18.60 280 TRP A N 1
ATOM 775 C CA . TRP A 1 102 ? 20.488 14.785 10.492 1.00 17.77 280 TRP A CA 1
ATOM 776 C C . TRP A 1 102 ? 21.063 13.443 10.079 1.00 18.71 280 TRP A C 1
ATOM 777 O O . TRP A 1 102 ? 20.350 12.438 10.081 1.00 19.23 280 TRP A O 1
ATOM 788 N N . ILE A 1 103 ? 22.340 13.418 9.708 1.00 20.02 281 ILE A N 1
ATOM 789 C CA . ILE A 1 103 ? 22.935 12.132 9.291 1.00 21.24 281 ILE A CA 1
ATOM 790 C C . ILE A 1 103 ? 22.848 11.120 10.432 1.00 22.54 281 ILE A C 1
ATOM 791 O O . ILE A 1 103 ? 22.493 9.946 10.235 1.00 23.66 281 ILE A O 1
ATOM 796 N N . LYS A 1 104 ? 23.172 11.567 11.647 1.00 22.97 282 LYS A N 1
ATOM 797 C CA . LYS A 1 104 ? 23.150 10.624 12.763 1.00 24.74 282 LYS A CA 1
ATOM 798 C C . LYS A 1 104 ? 21.743 10.126 13.074 1.00 23.46 282 LYS A C 1
ATOM 799 O O . LYS A 1 104 ? 21.521 8.956 13.392 1.00 24.20 282 LYS A O 1
ATOM 805 N N . ALA A 1 105 ? 20.749 11.017 13.005 1.00 23.29 283 ALA A N 1
ATOM 806 C CA . ALA A 1 105 ? 19.388 10.630 13.314 1.00 22.18 283 ALA A CA 1
ATOM 807 C C . ALA A 1 105 ? 18.838 9.667 12.267 1.00 20.90 283 ALA A C 1
ATOM 808 O O . ALA A 1 105 ? 18.210 8.667 12.600 1.00 23.15 283 ALA A O 1
ATOM 810 N N . VAL A 1 106 ? 19.052 9.955 10.994 1.00 20.29 284 VAL A N 1
ATOM 811 C CA . VAL A 1 106 ? 18.518 9.042 9.962 1.00 19.70 284 VAL A CA 1
ATOM 812 C C . VAL A 1 106 ? 19.217 7.687 10.042 1.00 22.54 284 VAL A C 1
ATOM 813 O O . VAL A 1 106 ? 18.576 6.634 9.953 1.00 24.00 284 VAL A O 1
ATOM 817 N N . SER A 1 107 ? 20.543 7.718 10.208 1.00 23.36 285 SER A N 1
ATOM 818 C CA . SER A 1 107 ? 21.270 6.464 10.296 1.00 25.37 285 SER A CA 1
ATOM 819 C C . SER A 1 107 ? 20.854 5.670 11.521 1.00 27.45 285 SER A C 1
ATOM 820 O O . SER A 1 107 ? 20.772 4.440 11.461 1.00 30.18 285 SER A O 1
ATOM 825 N N . GLY A 1 108 ? 20.573 6.322 12.659 1.00 28.00 286 GLY A N 1
ATOM 826 C CA . GLY A 1 108 ? 20.140 5.546 13.821 1.00 29.85 286 GLY A CA 1
ATOM 827 C C . GLY A 1 108 ? 18.768 4.932 13.600 1.00 29.16 286 GLY A C 1
ATOM 828 O O . GLY A 1 108 ? 18.468 3.812 14.030 1.00 32.59 286 GLY A O 1
ATOM 829 N N . ALA A 1 109 ? 17.897 5.671 12.909 1.00 27.31 287 ALA A N 1
ATOM 830 C CA . ALA A 1 109 ? 16.586 5.074 12.665 1.00 26.79 287 ALA A CA 1
ATOM 831 C C . ALA A 1 109 ? 16.694 3.862 11.742 1.00 27.29 287 ALA A C 1
ATOM 832 O O . ALA A 1 109 ? 15.976 2.888 11.880 1.00 30.26 287 ALA A O 1
ATOM 834 N N . ILE A 1 110 ? 17.584 3.894 10.761 1.00 27.62 288 ILE A N 1
ATOM 835 C CA . ILE A 1 110 ? 17.784 2.738 9.885 1.00 29.23 288 ILE A CA 1
ATOM 836 C C . ILE A 1 110 ? 18.334 1.578 10.676 1.00 32.35 288 ILE A C 1
ATOM 837 O O . ILE A 1 110 ? 17.876 0.442 10.509 1.00 34.51 288 ILE A O 1
ATOM 842 N N . VAL A 1 111 ? 19.308 1.848 11.548 1.00 33.56 289 VAL A N 1
ATOM 843 C CA . VAL A 1 111 ? 19.832 0.777 12.410 1.00 36.04 289 VAL A CA 1
ATOM 844 C C . VAL A 1 111 ? 18.705 0.142 13.219 1.00 35.53 289 VAL A C 1
ATOM 845 O O . VAL A 1 111 ? 18.579 -1.074 13.365 1.00 36.75 289 VAL A O 1
ATOM 849 N N . ALA A 1 112 ? 17.856 0.989 13.801 1.00 35.20 290 ALA A N 1
ATOM 850 C CA . ALA A 1 112 ? 16.787 0.417 14.617 1.00 36.68 290 ALA A CA 1
ATOM 851 C C . ALA A 1 112 ? 15.877 -0.496 13.800 1.00 38.50 290 ALA A C 1
ATOM 852 O O . ALA A 1 112 ? 15.181 -1.346 14.362 1.00 43.70 290 ALA A O 1
ATOM 854 N N . GLN A 1 113 ? 15.819 -0.337 12.481 1.00 38.88 291 GLN A N 1
ATOM 855 C CA . GLN A 1 113 ? 15.007 -1.231 11.674 1.00 39.19 291 GLN A CA 1
ATOM 856 C C . GLN A 1 113 ? 15.638 -2.607 11.471 1.00 40.84 291 GLN A C 1
ATOM 857 O O . GLN A 1 113 ? 14.985 -3.525 10.958 1.00 43.89 291 GLN A O 1
ATOM 863 N N . ARG A 1 114 ? 16.908 -2.762 11.831 1.00 43.40 292 ARG A N 1
ATOM 864 C CA . ARG A 1 114 ? 17.576 -4.019 11.498 1.00 46.96 292 ARG A CA 1
ATOM 865 C C . ARG A 1 114 ? 17.017 -5.214 12.257 1.00 48.67 292 ARG A C 1
ATOM 866 O O . ARG A 1 114 ? 16.450 -5.062 13.356 1.00 51.24 292 ARG A O 1
ATOM 874 N N . GLY A 1 115 ? 17.165 -6.320 11.693 1.00 51.17 293 GLY A N 1
#

Solvent-accessible surface area: 6380 Å² total

Sequence (103 aa):
SAVIKAGYCVKQGAVMKNWKRRYFQLDENTIGYFKSELEKEPLRVIPLKEVHKVQECKQSDIMMRDNLFEIVTTSRTFYVQADSPEEMHSWIKAVSGAIVAQR

Foldseek 3Di:
DDWPDKDWWWKFDDPPRDIGIWIWTDDLFWIFTDNYPPDPDTPDIDTLVQFPAWAQDPCCVVVVAPLWIWTDGPVDIMIIHDPDVVVSVVVRVRSVVSSVVVD

GO terms:
  GO:0005634 nucleus (C, EXP)
  GO:0005737 cytoplasm (C, EXP)
  GO:0005886 plasma membrane (C, EXP)
  GO:0005886 plasma membrane (C, TAS)
  GO:0006661 phosphatidylinositol biosynthetic process (P, TAS)
  GO:1902936 phosphatidylinositol bisphosphate binding (F, TAS)
  GO:0005515 protein binding (F, IPI)
  GO:0005654 nucleoplasm (C, IDA)
  GO:0005829 cytosol (C, IDA)
  GO:0032587 ruffle membrane (C, IDA)
  GO:0005737 cytoplasm (C, IDA)
  GO:0005886 plasma membrane (C, IDA)
  GO:0043491 phosphatidylinositol 3-kinase/protein kinase B signal transduction (P, IDA)
  GO:0045184 establishment of protein localization (P, IDA)
  GO:0043325 phosphatidylinositol-3,4-bisphosphate binding (F, IDA)
  GO:0031529 ruffle organization (P, IDA)
  GO:0050853 B cell receptor signaling pathway (P, IDA)
  GO:0070301 cellular response to hydrogen peroxide (P, IDA)
  GO:0070062 extracellular exosome (C, HDA)
  GO:0051898 negative regulation of phosphatidylinositol 3-kinase/protein kinase B signal transduction (P, IMP)

Secondary structure (P-SEA, 3-state):
ccccbbbbbbbbbcccbbbbbbbbbbccccccccccccccccccccccccccccccccccccccccbbbbbbcccbbbbbbcccaaaaaaaaaaaaaaaaaac